Protein AF-A0AAJ5VFC3-F1 (afdb_monomer_lite)

pLDDT: mean 87.43, std 16.21, range [45.09, 98.56]

Secondary structure (DSSP, 8-state):
-PPPTTPPPPPPPPHHHHHHHHHHHHHHHTT---HHHHHHHHHHHHHHHHHHHHHHS---

Structure (mmCIF, N/CA/C/O backbone):
data_AF-A0AAJ5VFC3-F1
#
_entry.id   AF-A0AAJ5VFC3-F1
#
loop_
_atom_site.group_PDB
_atom_site.id
_atom_site.type_symbol
_atom_site.label_atom_id
_atom_site.label_alt_id
_atom_site.label_comp_id
_atom_site.label_asym_id
_atom_site.label_entity_id
_atom_site.label_seq_id
_atom_site.pdbx_PDB_ins_code
_atom_site.Cartn_x
_atom_site.Cartn_y
_atom_site.Cartn_z
_atom_site.occupancy
_atom_site.B_iso_or_equiv
_atom_site.auth_seq_id
_atom_site.auth_comp_id
_atom_site.auth_asym_id
_atom_site.auth_atom_id
_atom_site.pdbx_PDB_model_num
ATOM 1 N N . MET A 1 1 ? 27.302 -7.909 21.066 1.00 45.09 1 MET A N 1
ATOM 2 C CA . MET A 1 1 ? 26.334 -8.751 20.337 1.00 45.09 1 MET A CA 1
ATOM 3 C C . MET A 1 1 ? 26.891 -8.973 18.943 1.00 45.09 1 MET A C 1
ATOM 5 O O . MET A 1 1 ? 26.896 -8.038 18.155 1.00 45.09 1 MET A O 1
ATOM 9 N N . SER A 1 2 ? 27.478 -10.142 18.686 1.00 50.66 2 SER A N 1
ATOM 10 C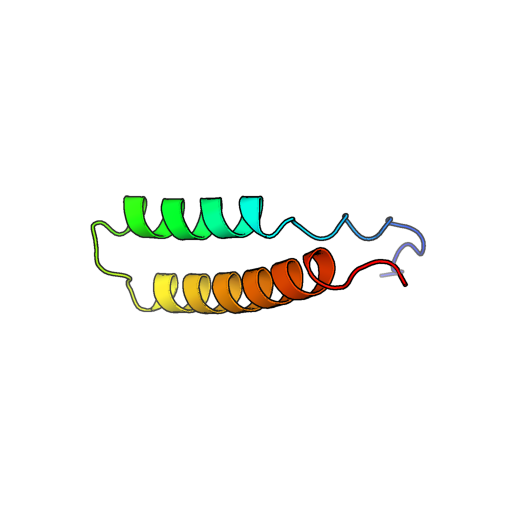 CA . SER A 1 2 ? 28.046 -10.468 17.374 1.00 50.66 2 SER A CA 1
ATOM 11 C C . SER A 1 2 ? 26.913 -10.820 16.417 1.00 50.66 2 SER A C 1
ATOM 13 O O . SER A 1 2 ? 26.150 -11.745 16.688 1.00 50.66 2 SER A O 1
ATOM 15 N N . ALA A 1 3 ? 26.779 -10.067 15.326 1.00 57.34 3 ALA A N 1
ATOM 16 C CA . ALA A 1 3 ? 25.867 -10.415 14.246 1.00 57.34 3 ALA A CA 1
ATOM 17 C C . ALA A 1 3 ? 26.357 -11.710 13.579 1.00 57.34 3 ALA A C 1
ATOM 19 O O . ALA A 1 3 ? 27.509 -11.804 13.157 1.00 57.34 3 ALA A O 1
ATOM 20 N N . ASN A 1 4 ? 25.490 -12.719 13.532 1.00 61.44 4 ASN A N 1
ATOM 21 C CA . ASN A 1 4 ? 25.735 -13.984 12.846 1.00 61.44 4 ASN A CA 1
ATOM 22 C C . ASN A 1 4 ? 25.899 -13.729 11.329 1.00 61.44 4 ASN A C 1
ATOM 24 O O . ASN A 1 4 ? 24.996 -13.130 10.742 1.00 61.44 4 ASN A O 1
ATOM 28 N N . PRO A 1 5 ? 26.997 -14.149 10.671 1.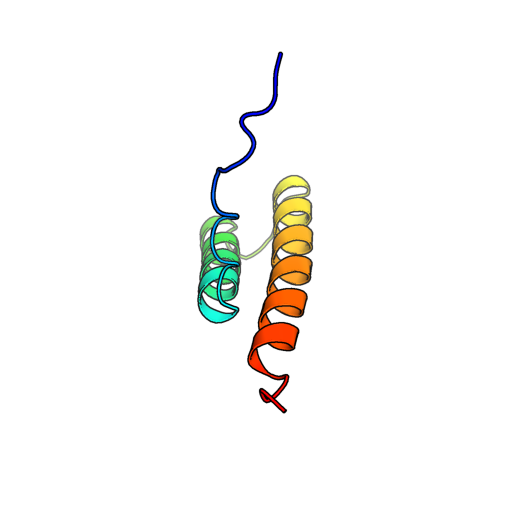00 67.12 5 PRO A N 1
ATOM 29 C CA . PRO A 1 5 ? 27.325 -13.652 9.335 1.00 67.12 5 PRO A CA 1
ATOM 30 C C . PRO A 1 5 ? 26.583 -14.321 8.163 1.00 67.12 5 PRO A C 1
ATOM 32 O O . PRO A 1 5 ? 26.947 -14.050 7.025 1.00 67.12 5 PRO A O 1
ATOM 35 N N . LEU A 1 6 ? 25.575 -15.182 8.367 1.00 62.34 6 LEU A N 1
ATOM 36 C CA . LEU A 1 6 ? 25.012 -15.984 7.261 1.00 62.34 6 LEU A CA 1
ATOM 37 C C . LEU A 1 6 ? 23.499 -16.234 7.305 1.00 62.34 6 LEU A C 1
ATOM 39 O O . LEU A 1 6 ? 23.040 -17.208 6.712 1.00 62.34 6 LEU A O 1
ATOM 43 N N . THR A 1 7 ? 22.683 -15.396 7.952 1.00 62.78 7 THR A N 1
ATOM 44 C CA . THR A 1 7 ? 21.237 -15.481 7.666 1.00 62.78 7 THR A CA 1
ATOM 45 C C . THR A 1 7 ? 21.046 -15.134 6.188 1.00 62.78 7 THR A C 1
ATOM 47 O O . THR A 1 7 ? 21.378 -14.005 5.815 1.00 62.78 7 THR A O 1
ATOM 50 N N . PRO A 1 8 ? 20.562 -16.058 5.333 1.00 62.81 8 PRO A N 1
ATOM 51 C CA . PRO A 1 8 ? 20.242 -15.706 3.961 1.00 62.81 8 PRO A CA 1
ATOM 52 C C . PRO A 1 8 ? 19.259 -14.544 4.035 1.00 62.81 8 PRO A C 1
ATOM 54 O O . PRO A 1 8 ? 18.282 -14.621 4.788 1.00 62.81 8 PRO A O 1
ATOM 57 N N . ALA A 1 9 ? 19.538 -13.455 3.315 1.00 68.25 9 ALA A N 1
ATOM 58 C CA . ALA A 1 9 ? 18.570 -12.378 3.192 1.00 68.25 9 ALA A CA 1
ATOM 59 C C . ALA A 1 9 ? 17.244 -13.015 2.766 1.00 68.25 9 ALA A C 1
ATOM 61 O O . ALA A 1 9 ? 17.214 -13.778 1.795 1.00 68.25 9 ALA A O 1
ATOM 62 N N . GLN A 1 10 ? 16.178 -12.781 3.536 1.00 70.44 10 GLN A N 1
ATOM 63 C CA . GLN A 1 10 ? 14.876 -13.322 3.172 1.00 70.44 10 GLN A CA 1
ATOM 64 C C . GLN A 1 10 ? 14.565 -12.866 1.742 1.00 70.44 10 GLN A C 1
ATOM 66 O O . GLN A 1 10 ? 14.794 -11.693 1.421 1.00 70.44 10 GLN A O 1
ATOM 71 N N . PRO A 1 11 ? 14.100 -13.775 0.868 1.00 77.81 11 PRO A N 1
ATOM 72 C CA . PRO A 1 11 ? 13.805 -13.419 -0.507 1.00 77.81 11 PRO A CA 1
ATOM 73 C C . PRO A 1 11 ? 12.835 -12.238 -0.529 1.00 77.81 11 PRO A C 1
ATOM 75 O O . PRO A 1 11 ? 11.840 -12.216 0.200 1.00 77.81 11 PRO A O 1
ATOM 78 N N . ALA A 1 12 ? 13.161 -11.230 -1.337 1.00 85.19 12 ALA A N 1
ATOM 79 C CA . ALA A 1 12 ? 12.355 -10.025 -1.428 1.00 85.19 12 ALA A CA 1
ATOM 80 C C . ALA A 1 12 ? 10.932 -10.378 -1.895 1.00 85.19 12 ALA A C 1
ATOM 82 O O . ALA A 1 12 ? 10.760 -11.140 -2.849 1.00 85.19 12 ALA A O 1
ATOM 83 N N . ARG A 1 13 ? 9.914 -9.816 -1.231 1.00 94.00 13 ARG A N 1
ATOM 84 C CA . ARG A 1 13 ? 8.501 -10.116 -1.514 1.00 94.00 13 ARG A CA 1
ATOM 85 C C . ARG A 1 13 ? 8.118 -9.733 -2.943 1.00 94.00 13 ARG A C 1
ATOM 87 O O . ARG A 1 13 ? 8.602 -8.721 -3.458 1.00 94.00 13 ARG A O 1
ATOM 94 N N . SER A 1 14 ? 7.246 -10.526 -3.564 1.00 95.75 14 SER A N 1
ATOM 95 C CA . SER A 1 14 ? 6.721 -10.234 -4.901 1.00 95.75 14 SER A CA 1
ATOM 96 C C . SER A 1 14 ? 5.761 -9.045 -4.884 1.00 95.75 14 SER A C 1
ATOM 98 O O . SER A 1 14 ? 5.118 -8.758 -3.870 1.00 95.75 14 SER A O 1
ATOM 100 N N . ALA A 1 15 ? 5.617 -8.367 -6.020 1.00 96.88 15 ALA A N 1
ATOM 101 C CA . ALA A 1 15 ? 4.684 -7.259 -6.178 1.00 96.88 15 ALA A CA 1
ATOM 102 C C . ALA A 1 15 ? 3.240 -7.713 -5.923 1.00 96.88 15 ALA A C 1
ATOM 104 O O . ALA A 1 15 ? 2.458 -6.984 -5.314 1.00 96.88 15 ALA A O 1
ATOM 105 N N . ALA A 1 16 ? 2.893 -8.938 -6.330 1.00 97.12 16 ALA A N 1
ATOM 106 C CA . ALA A 1 16 ? 1.583 -9.524 -6.069 1.00 97.12 16 ALA A CA 1
ATOM 107 C C . ALA A 1 16 ? 1.292 -9.648 -4.563 1.00 97.12 16 ALA A C 1
ATOM 109 O O . ALA A 1 16 ? 0.234 -9.200 -4.121 1.00 97.12 16 ALA A O 1
ATOM 110 N N . ALA A 1 17 ? 2.244 -10.164 -3.778 1.00 97.31 17 ALA A N 1
ATOM 111 C CA . ALA A 1 17 ? 2.085 -10.329 -2.334 1.00 97.31 17 ALA A CA 1
ATOM 112 C C . ALA A 1 17 ? 1.941 -8.980 -1.610 1.00 97.31 17 ALA A C 1
ATOM 114 O O . ALA A 1 17 ? 1.046 -8.802 -0.787 1.00 97.31 17 ALA A O 1
ATOM 115 N N . VAL A 1 18 ? 2.763 -7.983 -1.960 1.00 98.12 18 VAL A N 1
ATOM 116 C CA . VAL A 1 18 ? 2.646 -6.642 -1.356 1.00 98.12 18 VAL A CA 1
ATOM 117 C C . VAL A 1 18 ? 1.304 -5.989 -1.724 1.00 98.12 18 VAL A C 1
ATOM 119 O O . VAL A 1 18 ? 0.665 -5.352 -0.887 1.00 98.12 18 VAL A O 1
ATOM 122 N N . ASN A 1 19 ? 0.819 -6.194 -2.951 1.00 98.25 19 ASN A N 1
ATOM 123 C CA . ASN A 1 19 ? -0.484 -5.690 -3.386 1.00 98.25 19 ASN A CA 1
ATOM 124 C C . ASN A 1 19 ? -1.667 -6.365 -2.657 1.00 98.25 19 ASN A C 1
ATOM 126 O O . ASN A 1 19 ? -2.706 -5.737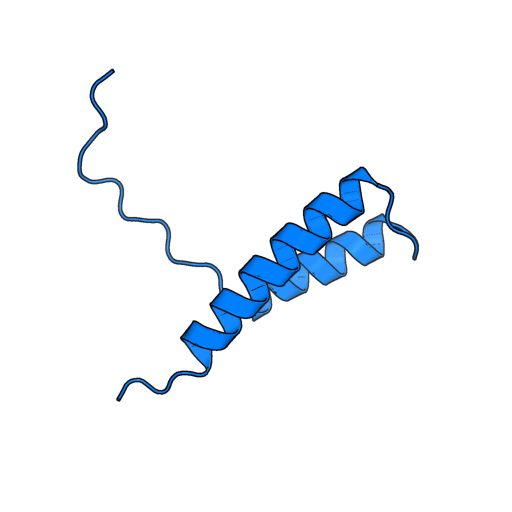 -2.446 1.00 98.25 19 ASN A O 1
ATOM 130 N N . GLU A 1 20 ? -1.539 -7.633 -2.255 1.00 98.50 20 GLU A N 1
ATOM 131 C CA . GLU A 1 20 ? -2.531 -8.312 -1.405 1.00 98.50 20 GLU A CA 1
ATOM 132 C C . GLU A 1 20 ? -2.616 -7.701 -0.007 1.00 98.50 20 GLU A C 1
ATOM 134 O O . GLU A 1 20 ? -3.715 -7.535 0.530 1.00 98.50 20 GLU A O 1
ATOM 139 N N . GLU A 1 21 ? -1.486 -7.294 0.565 1.00 98.19 21 GLU A N 1
ATOM 140 C CA . GLU A 1 21 ? -1.466 -6.597 1.851 1.00 98.19 21 GLU A CA 1
ATOM 141 C C . GLU A 1 21 ? -2.085 -5.205 1.762 1.00 98.19 21 GLU A C 1
ATOM 143 O O . GLU A 1 21 ? -2.885 -4.850 2.627 1.00 98.19 21 GLU A O 1
ATOM 148 N N . ILE A 1 22 ? -1.809 -4.457 0.688 1.00 98.19 22 ILE A N 1
ATOM 149 C CA . ILE A 1 22 ? -2.471 -3.170 0.428 1.00 98.19 22 ILE A CA 1
ATOM 150 C C . ILE A 1 22 ? -3.992 -3.366 0.374 1.00 98.19 22 ILE A C 1
ATOM 152 O O . ILE A 1 22 ? -4.733 -2.650 1.046 1.00 98.19 22 ILE A O 1
ATOM 156 N N . ARG A 1 23 ? -4.479 -4.369 -0.368 1.00 98.06 23 ARG A N 1
ATOM 157 C CA . ARG A 1 23 ? -5.917 -4.685 -0.430 1.00 98.06 23 ARG A CA 1
ATOM 158 C C . ARG A 1 23 ? -6.484 -5.063 0.937 1.00 98.06 23 ARG A C 1
ATOM 160 O O . ARG A 1 23 ? -7.553 -4.586 1.311 1.00 98.06 23 ARG A O 1
ATOM 167 N N . SER A 1 24 ? -5.758 -5.871 1.701 1.00 98.00 24 SER A N 1
ATOM 168 C CA . SER A 1 24 ? -6.163 -6.289 3.045 1.00 98.00 24 SER A CA 1
ATOM 169 C C . SER A 1 24 ? -6.239 -5.112 4.020 1.00 98.00 24 SER A C 1
ATOM 171 O O . SER A 1 24 ? -7.159 -5.051 4.833 1.00 98.00 24 SER A O 1
ATOM 173 N N . LEU A 1 25 ? -5.313 -4.155 3.918 1.00 97.81 25 LEU A N 1
ATOM 174 C CA . LEU A 1 25 ? -5.342 -2.916 4.690 1.00 97.81 25 LEU A CA 1
ATOM 175 C C . LEU A 1 25 ? -6.623 -2.123 4.402 1.00 97.81 25 LEU A C 1
ATOM 177 O O . LEU A 1 25 ? -7.333 -1.754 5.335 1.00 97.81 25 LEU A O 1
ATOM 181 N N . TRP A 1 26 ? -6.967 -1.935 3.125 1.00 97.56 26 TRP A N 1
ATOM 182 C CA . TRP A 1 26 ? -8.191 -1.234 2.721 1.00 97.56 26 TRP A CA 1
ATOM 183 C C . TRP A 1 26 ? -9.472 -1.921 3.198 1.00 97.56 26 TRP A C 1
ATOM 185 O O . TRP A 1 26 ? -10.393 -1.240 3.650 1.00 97.56 26 TRP A O 1
ATOM 195 N N . LEU A 1 27 ? -9.521 -3.256 3.147 1.00 96.94 27 LEU A N 1
ATOM 196 C CA . LEU A 1 27 ? -10.658 -4.031 3.652 1.00 96.94 27 LEU A CA 1
ATOM 197 C C . LEU A 1 27 ? -10.858 -3.827 5.159 1.00 96.94 27 LEU A C 1
ATOM 199 O O . LEU A 1 27 ? -11.981 -3.594 5.600 1.00 96.94 27 LEU A O 1
ATOM 203 N N . ARG A 1 28 ? -9.776 -3.860 5.949 1.00 96.38 28 ARG A N 1
ATOM 204 C CA . ARG A 1 28 ? -9.838 -3.629 7.404 1.00 96.38 28 ARG A CA 1
ATOM 205 C C . ARG A 1 28 ? -10.155 -2.178 7.765 1.00 96.38 28 ARG A C 1
ATOM 207 O O . ARG A 1 28 ? -10.756 -1.931 8.804 1.00 96.38 28 ARG A O 1
ATOM 214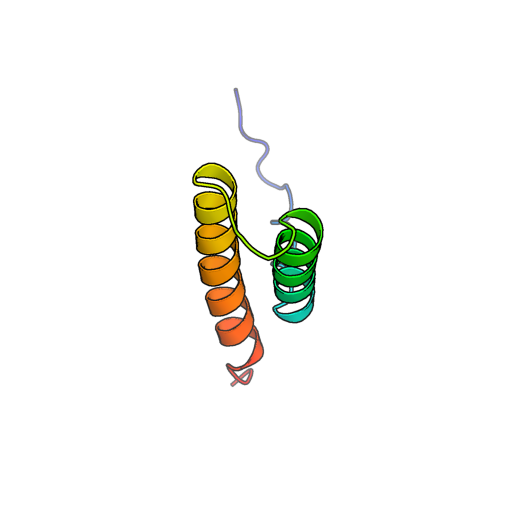 N N . ALA A 1 29 ? -9.745 -1.228 6.930 1.00 96.25 29 ALA A N 1
ATOM 215 C CA . ALA A 1 29 ? -9.940 0.200 7.157 1.00 96.25 29 ALA A CA 1
ATOM 216 C C . ALA A 1 29 ? -11.363 0.697 6.834 1.00 96.25 29 ALA A C 1
ATOM 218 O O . ALA A 1 29 ? -11.686 1.848 7.111 1.00 96.25 29 ALA A O 1
ATOM 219 N N . GLY A 1 30 ? -12.223 -0.129 6.224 1.00 93.19 30 GLY A N 1
ATOM 220 C CA . GLY A 1 30 ? -13.610 0.259 5.937 1.00 93.19 30 GLY A CA 1
ATOM 221 C C . GLY A 1 30 ? -13.742 1.444 4.970 1.00 93.19 30 GLY A C 1
ATOM 222 O O . GLY A 1 30 ? -14.721 2.181 5.030 1.00 93.19 30 GLY A O 1
ATOM 223 N N . GLY A 1 31 ? -12.753 1.647 4.091 1.00 90.56 31 GLY A N 1
ATOM 224 C CA . GLY A 1 31 ? -12.759 2.704 3.071 1.00 90.56 31 GLY A CA 1
ATOM 225 C C . GLY A 1 31 ? -12.065 4.015 3.458 1.00 90.56 31 GLY A C 1
ATOM 226 O O . GLY A 1 31 ? -11.963 4.901 2.609 1.00 90.56 31 GLY A O 1
ATOM 227 N N . HIS A 1 32 ? -11.545 4.153 4.683 1.00 95.44 32 HIS A N 1
ATOM 228 C CA . HIS A 1 32 ? -10.712 5.297 5.074 1.00 95.44 32 HIS A CA 1
ATOM 229 C C . HIS A 1 32 ? -9.561 4.881 5.989 1.00 95.44 32 HIS A C 1
ATOM 231 O O . HIS A 1 32 ? -9.776 4.285 7.037 1.00 95.44 32 HIS A O 1
ATOM 237 N N . LEU A 1 33 ? -8.335 5.246 5.611 1.00 97.75 33 LEU A N 1
ATOM 238 C CA . LEU A 1 33 ? -7.148 4.972 6.419 1.00 97.75 33 LEU A CA 1
ATOM 239 C C . LEU A 1 33 ? -7.021 5.983 7.563 1.00 97.75 33 LEU A C 1
ATOM 241 O O . LEU A 1 33 ? -7.090 7.197 7.341 1.00 97.75 33 LEU A O 1
ATOM 245 N N . THR A 1 34 ? -6.752 5.487 8.768 1.00 97.69 34 THR A N 1
ATOM 246 C CA . THR A 1 34 ? -6.260 6.310 9.880 1.00 97.69 34 THR A CA 1
ATOM 247 C C . THR A 1 34 ? -4.857 6.855 9.581 1.00 97.69 34 THR A C 1
ATOM 249 O O . THR A 1 34 ? -4.200 6.447 8.621 1.00 97.69 34 THR A O 1
ATOM 252 N N . ALA A 1 35 ? -4.358 7.773 10.415 1.00 97.81 35 ALA A N 1
ATOM 253 C CA . ALA A 1 35 ? -2.992 8.286 10.281 1.00 97.81 35 ALA A CA 1
ATOM 254 C C . ALA A 1 35 ? -1.932 7.170 10.375 1.00 97.81 35 ALA A C 1
ATOM 256 O O . ALA A 1 35 ? -0.987 7.152 9.595 1.00 97.81 35 ALA A O 1
ATOM 257 N N . GLU A 1 36 ? -2.122 6.203 11.273 1.00 97.25 36 GLU A N 1
ATOM 258 C CA . GLU A 1 36 ? -1.223 5.053 11.425 1.00 97.25 36 GLU A CA 1
ATOM 259 C C . GLU A 1 36 ? -1.278 4.123 10.204 1.00 97.25 36 GLU A C 1
ATOM 261 O O . GLU A 1 36 ? -0.249 3.769 9.631 1.00 97.25 36 GLU A O 1
ATOM 266 N N . GLN A 1 37 ? -2.484 3.807 9.729 1.00 98.00 37 GLN A N 1
ATOM 267 C CA . GLN A 1 37 ? -2.673 2.986 8.533 1.00 98.00 37 GLN A CA 1
ATOM 268 C C . GLN A 1 37 ? -2.123 3.662 7.270 1.00 98.00 37 GLN A C 1
ATOM 270 O O . GLN A 1 37 ? -1.690 2.984 6.342 1.00 98.00 37 GLN A O 1
ATOM 275 N N . ARG A 1 38 ? -2.107 4.999 7.220 1.00 98.19 38 ARG A N 1
ATOM 276 C CA . ARG A 1 38 ? -1.478 5.751 6.129 1.00 98.19 38 ARG A CA 1
ATOM 277 C C . ARG A 1 38 ? 0.035 5.545 6.093 1.00 98.19 38 ARG A C 1
ATOM 279 O O . ARG A 1 38 ? 0.571 5.334 5.010 1.00 98.19 38 ARG A O 1
ATOM 286 N N . VAL A 1 39 ? 0.700 5.538 7.248 1.00 98.44 39 VAL A N 1
ATOM 287 C CA . VAL A 1 39 ? 2.140 5.236 7.331 1.00 98.44 39 VAL A CA 1
ATOM 288 C C . VAL A 1 39 ? 2.417 3.816 6.831 1.00 98.44 39 VAL A C 1
ATOM 290 O O . VAL A 1 39 ? 3.345 3.595 6.051 1.00 98.44 39 VAL A O 1
ATOM 293 N N . GLU A 1 40 ? 1.582 2.849 7.220 1.00 98.12 40 GLU A N 1
ATOM 294 C CA . GLU A 1 40 ? 1.684 1.475 6.718 1.00 98.12 40 GLU A CA 1
ATOM 295 C C . GLU A 1 40 ? 1.478 1.408 5.197 1.00 98.12 40 GLU A C 1
ATOM 297 O O . GLU A 1 40 ? 2.267 0.778 4.490 1.00 98.12 40 GLU A O 1
ATOM 302 N N . TYR A 1 41 ? 0.465 2.103 4.677 1.00 98.38 41 TYR A N 1
ATOM 303 C CA . TYR A 1 41 ? 0.185 2.182 3.246 1.00 98.38 41 TYR A CA 1
ATOM 304 C C . TYR A 1 41 ? 1.360 2.767 2.451 1.00 98.38 41 TYR A C 1
ATOM 306 O O . TYR A 1 41 ? 1.754 2.200 1.435 1.00 98.38 41 TYR A O 1
ATOM 314 N N . GLU A 1 42 ? 1.962 3.863 2.914 1.00 98.56 42 GLU A N 1
ATOM 315 C CA . GLU A 1 42 ? 3.114 4.494 2.256 1.00 98.56 42 GLU A CA 1
ATOM 316 C C . GLU A 1 42 ? 4.331 3.562 2.216 1.00 98.56 42 GLU A C 1
ATOM 318 O O . GLU A 1 42 ? 5.015 3.454 1.187 1.00 98.56 42 GLU A O 1
ATOM 323 N N . ARG A 1 43 ? 4.560 2.813 3.304 1.00 98.44 43 ARG A N 1
ATOM 324 C CA . ARG A 1 43 ? 5.591 1.771 3.354 1.00 98.44 43 ARG A CA 1
ATOM 325 C C . ARG A 1 43 ? 5.313 0.673 2.325 1.00 98.44 43 ARG A C 1
ATOM 327 O O . ARG A 1 43 ? 6.215 0.299 1.576 1.00 98.44 43 ARG A O 1
ATOM 334 N N . LEU A 1 44 ? 4.075 0.181 2.264 1.00 98.25 44 LEU A N 1
ATOM 335 C CA . LEU A 1 44 ? 3.670 -0.868 1.328 1.00 98.25 44 LEU A CA 1
ATOM 336 C C . LEU A 1 44 ? 3.759 -0.408 -0.132 1.00 98.25 44 LEU A C 1
ATOM 338 O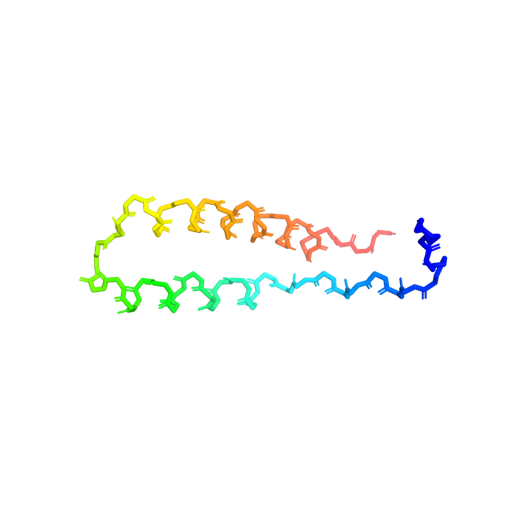 O . LEU A 1 44 ? 4.236 -1.165 -0.970 1.00 98.25 44 LEU A O 1
ATOM 342 N N . ILE A 1 45 ? 3.377 0.831 -0.449 1.00 98.38 45 ILE A N 1
ATOM 343 C CA . ILE A 1 45 ? 3.500 1.392 -1.803 1.00 98.38 45 ILE A CA 1
ATOM 344 C C . ILE A 1 45 ? 4.963 1.509 -2.228 1.00 98.38 45 ILE A C 1
ATOM 346 O O . ILE A 1 45 ? 5.307 1.149 -3.355 1.00 98.38 45 ILE A O 1
ATOM 350 N N . THR A 1 46 ? 5.833 1.969 -1.327 1.00 98.00 46 THR A N 1
ATOM 351 C CA . THR A 1 46 ? 7.276 2.061 -1.595 1.00 98.00 46 THR A CA 1
ATOM 352 C C . THR A 1 46 ? 7.863 0.683 -1.893 1.00 98.00 46 THR A C 1
ATOM 354 O O . THR A 1 46 ? 8.607 0.505 -2.861 1.00 98.00 46 THR A O 1
ATOM 357 N N . GLU A 1 47 ? 7.493 -0.316 -1.094 1.00 97.56 47 GLU A N 1
ATOM 358 C CA . GLU A 1 47 ? 7.952 -1.687 -1.282 1.00 97.56 47 GLU A CA 1
ATOM 359 C C . GLU A 1 47 ? 7.387 -2.325 -2.557 1.00 97.56 47 GLU A C 1
ATOM 361 O O . GLU A 1 47 ? 8.124 -2.971 -3.303 1.00 97.56 47 GLU A O 1
ATOM 366 N N . TRP A 1 48 ? 6.106 -2.097 -2.850 1.00 97.94 48 TRP A N 1
ATOM 367 C CA . TRP A 1 48 ? 5.457 -2.570 -4.067 1.00 97.94 48 TRP A CA 1
ATOM 368 C C . TRP A 1 48 ? 6.136 -1.998 -5.311 1.00 97.94 48 TRP A C 1
ATOM 370 O O . TRP A 1 48 ? 6.476 -2.750 -6.220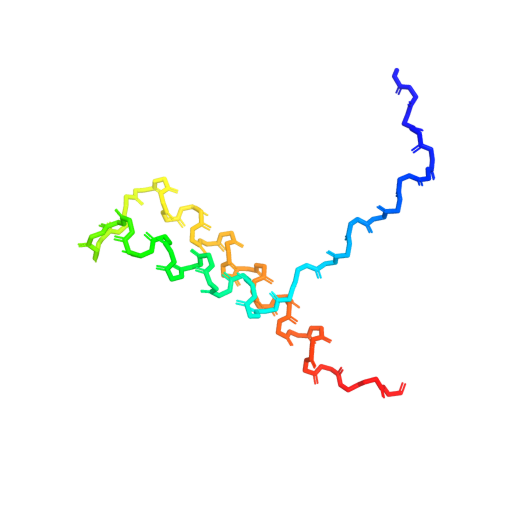 1.00 97.94 48 TRP A O 1
ATOM 380 N N . ALA A 1 49 ? 6.432 -0.695 -5.327 1.00 96.88 49 ALA A N 1
ATOM 381 C CA . ALA A 1 49 ? 7.154 -0.060 -6.427 1.00 96.88 49 ALA A CA 1
ATOM 382 C C . ALA A 1 49 ? 8.548 -0.676 -6.633 1.00 96.88 49 ALA A C 1
ATOM 384 O O . ALA A 1 49 ? 8.971 -0.889 -7.771 1.00 96.88 49 ALA A O 1
ATOM 385 N N . ALA A 1 50 ? 9.260 -1.000 -5.550 1.00 95.50 50 ALA A N 1
ATOM 386 C CA . ALA A 1 50 ? 10.536 -1.704 -5.637 1.00 95.50 50 ALA A CA 1
ATOM 387 C C . ALA A 1 50 ? 10.366 -3.127 -6.195 1.00 95.50 50 ALA A C 1
ATOM 389 O O . ALA A 1 50 ? 11.146 -3.538 -7.051 1.00 95.50 50 ALA A O 1
ATOM 390 N N . ALA A 1 51 ? 9.343 -3.863 -5.754 1.00 94.94 51 ALA A N 1
ATOM 391 C CA . ALA A 1 51 ? 9.054 -5.209 -6.242 1.00 94.94 51 ALA A CA 1
ATOM 392 C C . ALA A 1 51 ? 8.688 -5.224 -7.731 1.00 94.94 51 ALA A C 1
ATOM 394 O O . ALA A 1 51 ? 9.285 -5.987 -8.484 1.00 94.94 51 ALA A O 1
ATOM 395 N N . VAL A 1 52 ? 7.819 -4.309 -8.174 1.00 95.19 52 VAL A N 1
ATOM 396 C CA . VAL A 1 52 ? 7.472 -4.137 -9.593 1.00 95.19 52 VAL A CA 1
ATOM 397 C C . VAL A 1 52 ? 8.722 -3.862 -10.421 1.00 95.19 52 VAL A C 1
ATOM 399 O O . VAL A 1 52 ? 8.918 -4.493 -11.449 1.00 95.19 52 VAL A O 1
ATOM 402 N N . ARG A 1 53 ? 9.618 -2.971 -9.974 1.00 94.06 53 ARG A N 1
ATOM 403 C CA . ARG A 1 53 ? 10.865 -2.693 -10.708 1.00 94.06 53 ARG A CA 1
ATOM 404 C C . ARG A 1 53 ? 11.748 -3.932 -10.848 1.00 94.06 53 ARG A C 1
ATOM 406 O O . ARG A 1 53 ? 12.288 -4.148 -11.923 1.00 94.06 53 ARG A O 1
ATOM 413 N N . ARG A 1 54 ? 11.884 -4.751 -9.800 1.00 92.06 54 ARG A N 1
ATOM 414 C CA . ARG A 1 54 ? 12.662 -6.001 -9.878 1.00 92.06 54 ARG A CA 1
ATOM 415 C C . ARG A 1 54 ? 12.037 -7.025 -10.823 1.00 92.06 54 ARG A C 1
ATOM 417 O O . ARG A 1 54 ? 12.770 -7.763 -11.461 1.00 92.06 54 ARG A O 1
ATOM 424 N N . GLU A 1 55 ? 10.710 -7.088 -10.873 1.00 91.62 55 GLU A N 1
ATOM 425 C CA . GLU A 1 55 ? 9.974 -8.046 -11.707 1.00 91.62 55 GLU A CA 1
ATOM 426 C C . GLU A 1 55 ? 9.871 -7.604 -13.173 1.00 91.62 55 GLU A C 1
ATOM 428 O O . GLU A 1 55 ? 9.827 -8.446 -14.063 1.00 91.62 55 GLU A O 1
ATOM 433 N N . VAL A 1 56 ? 9.835 -6.291 -13.431 1.00 85.81 56 VAL A N 1
ATOM 434 C CA . VAL A 1 56 ? 9.719 -5.709 -14.779 1.00 85.81 56 VAL A CA 1
ATOM 435 C C . VAL A 1 56 ? 11.066 -5.612 -15.488 1.00 85.81 56 VAL A C 1
ATOM 437 O O . VAL A 1 56 ? 11.084 -5.659 -16.715 1.00 85.81 56 VAL A O 1
ATOM 440 N N . VAL A 1 57 ? 12.185 -5.474 -14.765 1.00 72.25 57 VAL A N 1
ATOM 441 C CA . VAL A 1 57 ? 13.516 -5.537 -15.387 1.00 72.25 57 VAL A CA 1
ATOM 442 C C . VAL A 1 57 ? 13.695 -6.947 -15.959 1.00 72.25 57 VAL A C 1
ATOM 444 O O . VAL A 1 57 ? 13.805 -7.897 -15.180 1.00 72.25 57 VAL A O 1
ATOM 447 N N . PRO A 1 58 ? 13.715 -7.116 -17.297 1.00 51.88 58 PRO A N 1
ATOM 448 C CA . PRO A 1 58 ? 14.032 -8.405 -17.885 1.00 51.88 58 PRO A CA 1
ATOM 449 C C . PRO A 1 58 ? 15.445 -8.756 -17.430 1.00 51.88 58 PRO A C 1
ATOM 451 O O . PRO A 1 58 ? 16.316 -7.885 -17.436 1.00 51.88 58 PRO A O 1
ATOM 454 N N . ALA A 1 59 ? 15.673 -10.005 -17.025 1.00 56.53 59 ALA A N 1
ATOM 455 C CA . ALA A 1 59 ? 17.028 -10.512 -16.863 1.00 56.53 59 ALA A CA 1
ATOM 456 C C . ALA A 1 59 ? 17.745 -10.340 -18.215 1.00 56.53 59 ALA A C 1
ATOM 458 O O . ALA A 1 59 ? 17.447 -11.067 -19.162 1.00 56.53 59 ALA A O 1
ATOM 459 N N . ALA A 1 60 ? 18.569 -9.297 -18.322 1.00 46.72 60 ALA A N 1
ATOM 460 C CA . ALA A 1 60 ? 19.376 -8.978 -19.493 1.00 46.72 60 ALA A CA 1
ATOM 461 C C . ALA A 1 60 ? 20.682 -9.773 -19.469 1.00 46.72 60 ALA A C 1
ATOM 463 O O . ALA A 1 60 ? 21.215 -9.986 -18.353 1.00 46.72 60 ALA A O 1
#

Sequence (60 aa):
MSANPLTPAQPARSAAAVNEEIRSLWLRAGGHLTAEQRVEYERLITEWAAAVRREVVPAA

Foldseek 3Di:
DDDDPDPPDDPQDALVVLVVVLVVLCVVCVNDDDPVSVVVNVVSVVSSVVNCVVVVPPPD

Radius of gyration: 15.22 Å; chains: 1; bounding box: 42×24×40 Å